Protein AF-A0A2V8ULZ8-F1 (afdb_monomer_lite)

Radius of gyration: 14.52 Å; chains: 1; bounding box: 40×30×27 Å

Secondary structure (DSSP, 8-state):
-EEE-S--HHHHHHHHH-S-HHHHHHHHTTTTS-EEE---PPP----

Structure (mmCIF, N/CA/C/O backbone):
data_AF-A0A2V8ULZ8-F1
#
_entry.id   AF-A0A2V8ULZ8-F1
#
loop_
_atom_site.group_PDB
_atom_site.id
_atom_site.type_symbol
_atom_site.label_atom_id
_atom_site.label_alt_id
_atom_site.label_comp_id
_atom_site.label_asym_id
_atom_site.label_entity_id
_atom_site.label_seq_id
_atom_site.pdbx_PDB_ins_code
_atom_site.Cartn_x
_atom_site.Cartn_y
_atom_site.Cartn_z
_atom_site.occupancy
_atom_site.B_iso_or_equiv
_atom_site.auth_seq_id
_atom_site.auth_comp_id
_atom_site.auth_asym_id
_atom_site.auth_atom_id
_atom_site.pdbx_PDB_model_num
ATOM 1 N N . VAL A 1 1 ? 8.752 3.531 -3.409 1.00 88.38 1 VAL A N 1
ATOM 2 C CA . VAL A 1 1 ? 7.279 3.716 -3.485 1.00 88.38 1 VAL A CA 1
ATOM 3 C C . VAL A 1 1 ? 6.725 2.686 -4.460 1.00 88.38 1 VAL A C 1
ATOM 5 O O . VAL A 1 1 ? 7.431 2.364 -5.405 1.00 88.38 1 VAL A O 1
ATOM 8 N N . TYR A 1 2 ? 5.535 2.133 -4.231 1.00 93.44 2 TYR A N 1
ATOM 9 C CA . TYR A 1 2 ? 4.893 1.179 -5.147 1.00 93.44 2 TYR A CA 1
ATOM 10 C C . TYR A 1 2 ? 3.642 1.799 -5.765 1.00 93.44 2 TYR A C 1
ATOM 12 O O . TYR A 1 2 ? 2.947 2.558 -5.090 1.00 93.44 2 TYR A O 1
ATOM 20 N N . GLN A 1 3 ? 3.338 1.438 -7.009 1.00 95.12 3 GLN A N 1
ATOM 21 C CA . GLN A 1 3 ? 2.077 1.768 -7.666 1.00 95.12 3 GLN A CA 1
ATOM 22 C C . GLN A 1 3 ? 1.277 0.489 -7.895 1.00 95.12 3 GLN A C 1
ATOM 24 O O . GLN A 1 3 ? 1.822 -0.494 -8.389 1.00 95.12 3 GLN A O 1
ATOM 29 N N . TYR A 1 4 ? -0.004 0.517 -7.526 1.00 97.31 4 TYR A N 1
ATOM 30 C CA . TYR A 1 4 ? -0.962 -0.567 -7.743 1.00 97.31 4 TYR A CA 1
ATOM 31 C C . TYR A 1 4 ? -1.929 -0.157 -8.861 1.00 97.31 4 TYR A C 1
ATOM 33 O O . TYR A 1 4 ? -2.477 0.946 -8.820 1.00 97.31 4 TYR A O 1
ATOM 41 N N . ALA A 1 5 ? -2.127 -1.023 -9.854 1.00 96.81 5 ALA A N 1
ATOM 42 C CA . ALA A 1 5 ? -2.960 -0.756 -11.027 1.00 96.81 5 ALA A CA 1
ATOM 43 C C . ALA A 1 5 ? -4.314 -1.477 -10.940 1.00 96.81 5 ALA A C 1
ATOM 45 O O . ALA A 1 5 ? -4.419 -2.554 -10.358 1.00 96.81 5 ALA A O 1
ATOM 46 N N . GLY A 1 6 ? -5.360 -0.889 -11.529 1.00 97.38 6 GLY A N 1
ATOM 47 C CA . GLY A 1 6 ? -6.693 -1.506 -11.585 1.00 97.38 6 GLY A CA 1
ATOM 48 C 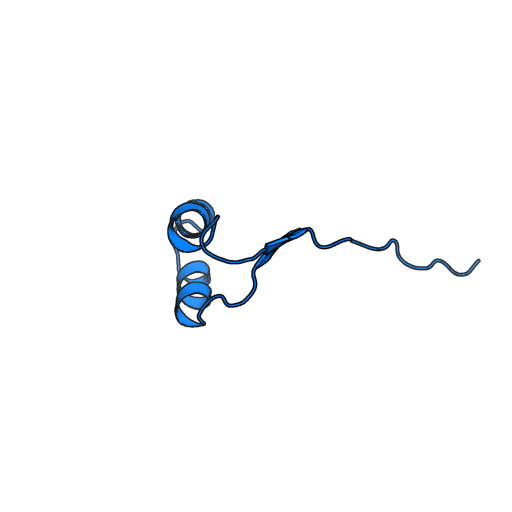C . GLY A 1 6 ? -7.439 -1.563 -10.245 1.00 97.38 6 GLY A C 1
ATOM 49 O O . GLY A 1 6 ? -8.398 -2.319 -10.113 1.00 97.38 6 GLY A O 1
ATOM 50 N N . VAL A 1 7 ? -7.019 -0.780 -9.246 1.00 97.38 7 VAL A N 1
ATOM 51 C CA . VAL A 1 7 ? -7.706 -0.701 -7.950 1.00 97.38 7 VAL A CA 1
ATOM 52 C C . VAL A 1 7 ? -9.056 0.012 -8.134 1.00 97.38 7 VAL A C 1
ATOM 54 O O . VAL A 1 7 ? -9.067 1.163 -8.573 1.00 97.38 7 VAL A O 1
ATOM 57 N N . PRO A 1 8 ? -10.198 -0.613 -7.786 1.00 98.12 8 PRO A N 1
ATOM 58 C CA . PRO A 1 8 ? -11.502 0.031 -7.888 1.00 98.12 8 PRO A CA 1
ATOM 59 C C . PRO A 1 8 ? -11.580 1.305 -7.044 1.00 98.12 8 PRO A C 1
ATOM 61 O O . PRO A 1 8 ? -11.080 1.344 -5.917 1.00 98.12 8 PRO A O 1
ATOM 64 N N . LEU A 1 9 ? -12.305 2.312 -7.537 1.00 98.06 9 LEU A N 1
ATOM 65 C CA . LEU A 1 9 ? -12.454 3.603 -6.857 1.00 98.06 9 LEU A CA 1
ATOM 66 C C . LEU A 1 9 ? -13.002 3.456 -5.423 1.00 98.06 9 LEU A C 1
ATOM 68 O O . LEU A 1 9 ? -12.515 4.100 -4.497 1.00 98.06 9 LEU A O 1
ATOM 72 N N . LYS A 1 10 ? -13.938 2.522 -5.204 1.00 98.12 10 LYS A N 1
ATOM 73 C CA . LYS A 1 10 ? -14.442 2.180 -3.861 1.00 98.12 10 LYS A CA 1
ATOM 74 C C . LYS A 1 10 ? -13.337 1.721 -2.902 1.00 98.12 10 LYS A C 1
ATOM 76 O O . LYS A 1 10 ? -13.355 2.078 -1.730 1.00 98.12 10 LYS A O 1
ATOM 81 N N . THR A 1 11 ? -12.360 0.957 -3.393 1.00 98.19 11 THR A N 1
ATOM 82 C CA . THR A 1 11 ? 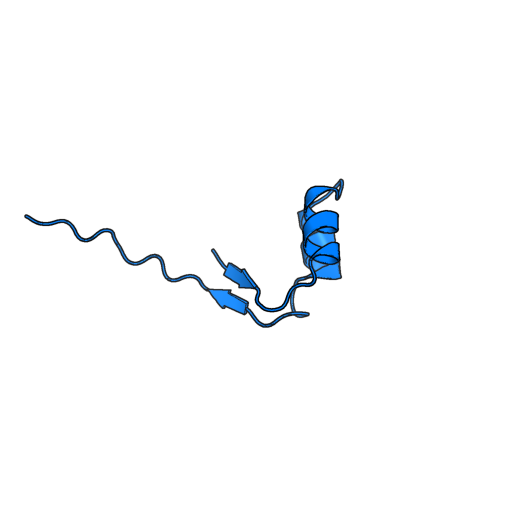-11.253 0.441 -2.581 1.00 98.19 11 THR A CA 1
ATOM 83 C C . THR A 1 11 ? -10.294 1.568 -2.214 1.00 98.19 11 THR A C 1
ATOM 85 O O . THR A 1 11 ? -9.835 1.613 -1.073 1.00 98.19 11 THR A O 1
ATOM 88 N N . TYR A 1 12 ? -10.051 2.497 -3.144 1.00 97.81 12 TYR A N 1
ATOM 89 C CA . TYR A 1 12 ? -9.294 3.722 -2.887 1.00 97.81 12 TYR A CA 1
ATOM 90 C C . TYR A 1 12 ? -9.973 4.597 -1.824 1.00 97.81 12 TYR A C 1
ATOM 92 O O . TYR A 1 12 ? -9.339 4.950 -0.829 1.00 97.81 12 TYR A O 1
ATOM 100 N N . HIS A 1 13 ? -11.271 4.878 -1.964 1.00 98.56 13 HIS A N 1
ATOM 101 C CA . HIS A 1 13 ? -12.006 5.656 -0.963 1.00 98.56 13 HIS A CA 1
ATOM 102 C C . HIS A 1 13 ? -12.044 4.968 0.402 1.00 98.56 13 HIS A C 1
ATOM 104 O O . HIS A 1 13 ? -11.813 5.623 1.417 1.00 98.56 13 HIS A O 1
ATOM 110 N N . GLY A 1 14 ? -12.239 3.647 0.435 1.00 98.50 14 GLY A N 1
ATOM 111 C CA . GLY A 1 14 ? -12.181 2.890 1.682 1.00 98.50 14 GLY A CA 1
ATOM 112 C C . GLY A 1 14 ? -10.815 2.989 2.370 1.00 98.50 14 GLY A C 1
ATOM 113 O O . GLY A 1 14 ? -10.763 3.148 3.584 1.00 98.50 14 GLY A O 1
ATOM 114 N N . LEU A 1 15 ? -9.703 3.013 1.621 1.00 98.38 15 LEU A N 1
ATOM 115 C CA . LEU A 1 15 ? -8.369 3.247 2.195 1.00 98.38 15 LEU A CA 1
ATOM 116 C C . LEU A 1 15 ? -8.236 4.659 2.797 1.00 98.38 15 LEU A C 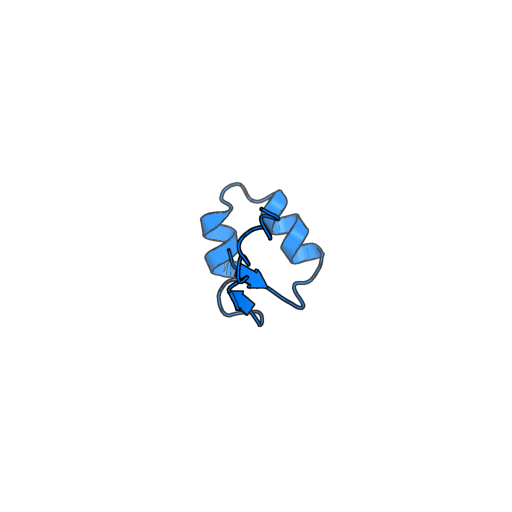1
ATOM 118 O O . LEU A 1 15 ? -7.622 4.837 3.857 1.00 98.38 15 LEU A O 1
ATOM 122 N N . LEU A 1 16 ? -8.799 5.675 2.134 1.00 98.38 16 LEU A N 1
ATOM 123 C CA . LEU A 1 16 ? -8.792 7.049 2.647 1.00 98.38 16 LEU A CA 1
ATOM 124 C C . LEU A 1 16 ? -9.571 7.162 3.963 1.00 98.38 16 LEU A C 1
ATOM 126 O O . LEU A 1 16 ? -9.086 7.817 4.887 1.00 98.38 16 LEU A O 1
ATOM 130 N N . GLN A 1 17 ? -10.707 6.471 4.067 1.00 98.38 17 GLN A N 1
ATOM 131 C CA . GLN A 1 17 ? -11.608 6.4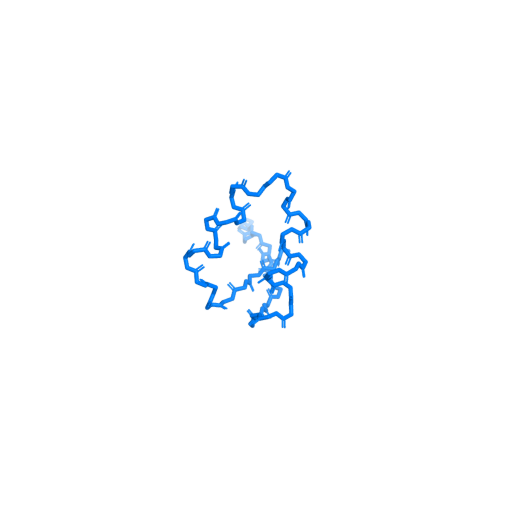99 5.225 1.00 98.38 17 GLN A CA 1
ATOM 132 C C . GLN A 1 17 ? -11.232 5.514 6.343 1.00 98.38 17 GLN A C 1
ATOM 134 O O . GLN A 1 17 ? -11.713 5.649 7.465 1.00 98.38 17 GLN A O 1
ATOM 139 N N . ALA A 1 18 ? -10.380 4.522 6.072 1.00 98.19 18 ALA A N 1
ATOM 140 C CA . ALA A 1 18 ? -10.024 3.503 7.051 1.00 98.19 18 ALA A CA 1
ATOM 141 C C . ALA A 1 18 ? -9.335 4.100 8.289 1.00 98.19 18 ALA A C 1
ATOM 143 O O . ALA A 1 18 ? -8.348 4.834 8.169 1.00 98.19 18 ALA A O 1
ATOM 144 N N . GLY A 1 19 ? -9.793 3.675 9.473 1.00 98.25 19 GLY A N 1
ATOM 145 C CA . GLY A 1 19 ? -9.175 4.022 10.759 1.00 98.25 19 GLY A CA 1
ATOM 146 C C . GLY A 1 19 ? -7.737 3.510 10.898 1.00 98.25 19 GLY A C 1
ATOM 147 O O . GLY A 1 19 ? -6.921 4.131 11.567 1.00 98.25 19 GLY A O 1
ATOM 148 N N . SER A 1 20 ? -7.388 2.423 10.196 1.00 98.44 20 SER A N 1
ATOM 149 C CA . SER A 1 20 ? -6.003 1.971 10.024 1.00 98.44 20 SER A CA 1
ATOM 150 C C . SER A 1 20 ? -5.697 1.693 8.556 1.00 98.44 20 SER A C 1
ATOM 152 O O . SER A 1 20 ? -6.168 0.714 7.971 1.00 98.44 20 SER A O 1
ATOM 154 N N . LYS A 1 21 ? -4.851 2.540 7.963 1.00 98.00 21 LYS A N 1
ATOM 155 C CA . LYS A 1 21 ? -4.453 2.432 6.550 1.00 98.00 21 LYS A CA 1
ATOM 156 C C . LYS A 1 21 ? -3.599 1.200 6.280 1.00 98.00 21 LYS A C 1
ATOM 158 O O . LYS A 1 21 ? -3.778 0.554 5.255 1.00 98.00 21 LYS A O 1
ATOM 163 N N . GLY A 1 22 ? -2.714 0.842 7.213 1.00 98.19 22 GLY A N 1
ATOM 164 C CA . GLY A 1 22 ? -1.866 -0.346 7.095 1.00 98.19 22 GLY A CA 1
ATOM 165 C C . GLY A 1 22 ? -2.675 -1.643 7.117 1.00 98.19 22 GLY A C 1
ATOM 166 O O . GLY A 1 22 ? -2.488 -2.497 6.252 1.00 98.19 22 GLY A O 1
ATOM 167 N N . SER A 1 23 ? -3.617 -1.766 8.060 1.00 98.44 23 SER A N 1
ATOM 168 C CA . SER A 1 23 ? -4.508 -2.932 8.134 1.00 98.44 23 SER A CA 1
ATOM 169 C C . SER A 1 23 ? -5.379 -3.045 6.878 1.00 98.44 23 SER A C 1
ATOM 171 O O . SER A 1 23 ? -5.404 -4.093 6.231 1.00 98.44 23 SER A O 1
ATOM 173 N N . TYR A 1 24 ? -6.002 -1.936 6.457 1.00 98.62 24 TYR A N 1
ATOM 174 C CA . TYR A 1 24 ? -6.815 -1.907 5.240 1.00 98.62 24 TYR A CA 1
ATOM 175 C C . TYR A 1 24 ? -5.999 -2.270 3.992 1.00 98.62 24 TYR A C 1
ATOM 177 O O . TYR A 1 24 ? -6.424 -3.104 3.196 1.00 98.62 24 TYR A O 1
ATOM 185 N N . PHE A 1 25 ? -4.805 -1.692 3.829 1.00 98.44 25 PHE A N 1
ATOM 186 C CA . PHE A 1 25 ? -3.919 -1.999 2.709 1.00 98.44 25 PHE A CA 1
ATOM 187 C C . PHE A 1 25 ? -3.559 -3.487 2.655 1.00 98.44 25 PHE A C 1
ATOM 189 O O . PHE A 1 25 ? -3.697 -4.109 1.601 1.00 98.44 25 PHE A O 1
ATOM 196 N N . ASN A 1 26 ? -3.141 -4.073 3.779 1.00 98.19 26 ASN A N 1
ATOM 197 C CA . ASN A 1 26 ? -2.767 -5.486 3.830 1.00 98.19 26 ASN A CA 1
ATOM 198 C C . ASN A 1 26 ? -3.951 -6.409 3.522 1.00 98.19 26 ASN A C 1
ATOM 200 O O . ASN A 1 26 ? -3.766 -7.423 2.857 1.00 98.19 26 ASN A O 1
ATOM 204 N N . HIS A 1 27 ? -5.155 -6.059 3.977 1.00 97.81 27 HIS A N 1
ATOM 205 C CA . HIS A 1 27 ? -6.323 -6.910 3.784 1.00 97.81 27 HIS A CA 1
ATOM 206 C C . HIS A 1 27 ? -6.927 -6.777 2.380 1.00 97.81 27 HIS A C 1
ATOM 208 O O . HIS A 1 27 ? -7.279 -7.788 1.770 1.00 97.81 27 HIS A O 1
ATOM 214 N N . TYR A 1 28 ? -7.040 -5.553 1.855 1.00 98.06 28 TYR A N 1
ATOM 215 C CA . TYR A 1 28 ? -7.836 -5.257 0.658 1.00 98.06 28 TYR A CA 1
ATOM 216 C C . TYR A 1 28 ? -7.025 -4.937 -0.600 1.00 98.06 28 TYR A C 1
ATOM 218 O O . TYR A 1 28 ? -7.607 -4.950 -1.682 1.00 98.06 28 TYR A O 1
ATOM 226 N N . ILE A 1 29 ? -5.726 -4.639 -0.498 1.00 98.00 29 ILE A N 1
ATOM 227 C CA . ILE A 1 29 ? -4.922 -4.167 -1.642 1.00 98.00 29 ILE A CA 1
ATOM 228 C C . ILE A 1 29 ? -3.717 -5.072 -1.900 1.00 98.00 29 ILE A C 1
ATOM 230 O O . ILE A 1 29 ? -3.500 -5.503 -3.037 1.00 98.00 29 ILE A O 1
ATOM 234 N N . ARG A 1 30 ? -2.931 -5.378 -0.863 1.00 97.00 30 ARG A N 1
ATOM 235 C CA . ARG A 1 30 ? -1.691 -6.149 -0.992 1.00 97.00 30 ARG A CA 1
ATOM 236 C C . ARG A 1 30 ? -1.956 -7.502 -1.652 1.00 97.00 30 ARG A C 1
ATOM 238 O O . ARG A 1 30 ? -2.869 -8.222 -1.263 1.00 97.00 30 ARG A O 1
ATOM 245 N N . SER A 1 31 ? -1.155 -7.821 -2.667 1.00 95.31 31 SER A N 1
ATOM 246 C CA . SER A 1 31 ? -1.240 -9.062 -3.455 1.00 95.31 31 SER A CA 1
ATOM 247 C C . SER A 1 31 ? -2.563 -9.301 -4.200 1.00 95.31 31 SER A C 1
ATOM 249 O O . SER A 1 31 ? -2.706 -10.344 -4.830 1.00 95.31 31 SER A O 1
ATOM 251 N N . ARG A 1 32 ? -3.519 -8.359 -4.175 1.00 97.19 32 ARG A N 1
ATOM 252 C CA . ARG A 1 32 ? -4.795 -8.466 -4.907 1.00 97.19 32 ARG A CA 1
ATOM 253 C C . ARG A 1 32 ? -4.801 -7.720 -6.236 1.00 97.19 32 ARG A C 1
ATOM 255 O O . ARG A 1 32 ? -5.656 -7.987 -7.072 1.00 97.19 32 ARG A O 1
ATOM 262 N N . PHE A 1 33 ? -3.859 -6.799 -6.429 1.00 97.50 33 PHE A N 1
ATOM 263 C CA . PHE A 1 33 ? -3.736 -6.026 -7.659 1.00 97.50 33 PHE A CA 1
ATOM 264 C C . PHE A 1 33 ? -2.300 -6.062 -8.197 1.00 97.50 33 PHE A C 1
ATOM 266 O O . PHE A 1 33 ? -1.347 -6.119 -7.403 1.00 97.50 33 PHE A O 1
ATOM 273 N N . PRO A 1 34 ? -2.127 -5.999 -9.531 1.00 97.81 34 PRO A N 1
ATOM 274 C CA . PRO A 1 34 ? -0.821 -5.821 -10.149 1.00 97.81 34 PRO A CA 1
ATOM 275 C C . PRO A 1 34 ? -0.129 -4.582 -9.588 1.00 97.81 34 PRO A C 1
ATOM 277 O O . PRO A 1 34 ? -0.754 -3.529 -9.433 1.00 97.81 34 PRO A O 1
ATOM 280 N N . HIS A 1 35 ? 1.157 -4.701 -9.280 1.00 97.06 35 HIS A N 1
ATOM 281 C CA . HIS A 1 35 ? 1.926 -3.595 -8.737 1.00 97.06 35 HIS A CA 1
ATOM 282 C C . HIS A 1 35 ? 3.366 -3.611 -9.222 1.00 97.06 35 HIS A C 1
ATOM 284 O O . HIS A 1 35 ? 3.939 -4.664 -9.496 1.00 97.06 35 HIS A O 1
ATOM 290 N N . ALA A 1 36 ? 3.947 -2.420 -9.294 1.00 96.12 36 ALA A N 1
ATOM 291 C CA . ALA A 1 36 ? 5.341 -2.220 -9.648 1.00 96.12 36 ALA A CA 1
ATOM 292 C C . ALA A 1 36 ? 5.996 -1.256 -8.660 1.00 96.12 36 ALA A C 1
ATOM 294 O O . ALA A 1 36 ? 5.361 -0.334 -8.134 1.00 96.12 36 ALA A O 1
ATOM 295 N N . ALA A 1 37 ? 7.284 -1.471 -8.405 1.00 94.44 37 ALA A N 1
ATOM 296 C CA . ALA A 1 37 ? 8.095 -0.476 -7.726 1.00 94.44 37 ALA A CA 1
ATOM 297 C C . ALA A 1 37 ? 8.245 0.738 -8.651 1.00 94.44 37 ALA A C 1
ATOM 299 O O . ALA A 1 37 ? 8.689 0.608 -9.792 1.00 94.44 37 ALA A O 1
ATOM 300 N N . LEU A 1 38 ? 7.890 1.921 -8.154 1.00 92.62 38 LEU A N 1
ATOM 301 C CA . LEU A 1 38 ? 8.198 3.163 -8.845 1.00 92.62 38 LEU A CA 1
ATOM 302 C C . LEU A 1 38 ? 9.706 3.375 -8.772 1.00 92.62 38 LEU A C 1
ATOM 304 O O . LEU A 1 38 ? 10.267 3.535 -7.682 1.00 92.62 38 LEU A O 1
ATOM 308 N N . ARG A 1 39 ? 10.357 3.376 -9.935 1.00 88.00 39 ARG A N 1
ATOM 309 C CA . ARG A 1 39 ? 11.731 3.853 -10.047 1.00 88.00 39 ARG A CA 1
ATOM 310 C C . ARG A 1 39 ? 11.708 5.366 -9.927 1.00 88.00 39 ARG A C 1
ATOM 312 O O . ARG A 1 39 ? 11.155 6.053 -10.778 1.0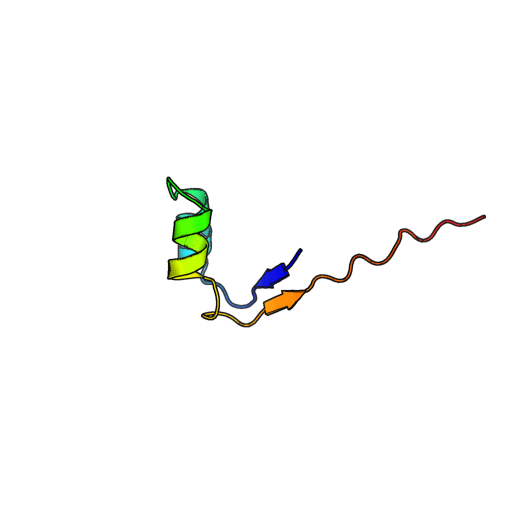0 88.00 39 ARG A O 1
ATOM 319 N N . VAL A 1 40 ? 12.316 5.869 -8.862 1.00 77.69 40 VAL A N 1
ATOM 320 C CA . VAL A 1 40 ? 12.676 7.280 -8.792 1.00 77.69 40 VAL A CA 1
ATOM 321 C C . VAL A 1 40 ? 13.916 7.430 -9.658 1.00 77.69 40 VAL A C 1
ATOM 323 O O . VAL A 1 40 ? 14.986 6.938 -9.304 1.00 77.69 40 VAL A O 1
ATOM 326 N N . VAL A 1 41 ? 13.749 8.031 -10.830 1.00 75.06 41 VAL A N 1
ATOM 327 C CA . VAL A 1 41 ? 14.890 8.462 -11.636 1.00 75.06 41 VAL A CA 1
ATOM 328 C C . VAL A 1 41 ? 15.452 9.700 -10.947 1.00 75.06 41 VAL A C 1
ATOM 330 O O . VAL A 1 41 ? 14.680 10.588 -10.578 1.00 75.06 41 VAL A O 1
ATOM 333 N N . ALA A 1 42 ? 16.763 9.733 -10.700 1.00 72.06 42 ALA A N 1
ATOM 334 C CA . ALA A 1 42 ? 17.398 10.904 -10.107 1.00 72.06 42 ALA A CA 1
ATOM 335 C C . ALA A 1 42 ? 17.080 12.146 -10.962 1.00 72.06 42 ALA A C 1
ATOM 337 O O . ALA A 1 42 ? 17.028 12.026 -12.191 1.00 72.06 42 ALA A O 1
ATOM 338 N N . PRO A 1 43 ? 16.832 13.315 -10.343 1.00 74.06 43 PRO A N 1
ATOM 339 C CA . PRO A 1 43 ? 16.610 14.539 -11.097 1.00 74.06 43 PRO A CA 1
ATOM 340 C C . PRO A 1 43 ? 17.813 14.780 -12.012 1.00 74.06 43 PRO A C 1
ATOM 342 O O . PRO A 1 43 ? 18.957 14.652 -11.582 1.00 74.06 43 PRO A O 1
ATOM 345 N N . ILE A 1 44 ? 1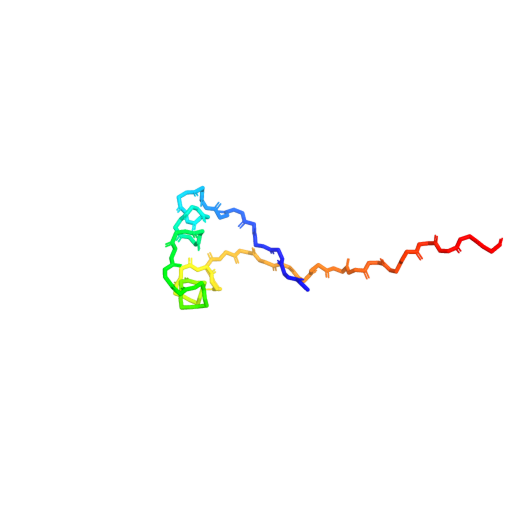7.544 15.080 -13.284 1.00 73.75 44 ILE A N 1
ATOM 346 C CA . ILE A 1 44 ? 18.583 15.408 -14.259 1.00 73.75 44 ILE A CA 1
ATOM 347 C C . ILE A 1 44 ? 19.184 16.745 -13.821 1.00 73.75 44 ILE A C 1
ATOM 349 O O . ILE A 1 44 ? 18.569 17.794 -14.006 1.00 73.75 44 ILE A O 1
ATOM 353 N N . THR A 1 45 ? 20.351 16.712 -13.190 1.00 74.81 45 THR A N 1
ATOM 354 C CA . THR A 1 45 ? 21.139 17.913 -12.921 1.00 74.81 45 THR A CA 1
ATOM 355 C C . THR A 1 45 ? 21.887 18.275 -14.198 1.00 74.81 45 THR A C 1
ATOM 357 O O . THR A 1 45 ? 22.751 17.523 -14.645 1.00 74.81 45 THR A O 1
ATOM 360 N N . PHE A 1 46 ? 21.533 19.407 -14.806 1.00 70.25 46 PHE A N 1
ATOM 361 C CA . PHE A 1 46 ? 22.373 20.047 -15.815 1.00 70.25 46 PHE A CA 1
ATOM 362 C C . PHE A 1 46 ? 23.501 20.785 -15.083 1.00 70.25 46 PHE A C 1
ATOM 364 O O . PHE A 1 46 ? 23.215 21.600 -14.204 1.00 70.25 46 PHE A O 1
ATOM 371 N N . SER A 1 47 ? 24.750 20.436 -15.403 1.00 71.50 47 SER A N 1
ATOM 372 C CA . SER A 1 47 ? 25.969 21.114 -14.938 1.00 71.50 47 SER A CA 1
ATOM 373 C C . SER A 1 47 ? 26.254 22.360 -15.761 1.00 71.50 47 SER A C 1
ATOM 375 O O . SER A 1 47 ? 26.078 22.275 -16.999 1.00 71.50 47 SER A O 1
#

pLDDT: mean 92.96, std 9.08, range [70.25, 98.62]

Foldseek 3Di:
DKDFPPDDPVLVVCCVVDPDNVVSCVVPPPPPTDMDDDDDDPPDDDD

Sequence (47 aa):
VYQYAGVPLKTYHGLLQAGSKGSYFNHYIRSRFPHAALRVVAPITFS

=== Feature glossary ===
Legend for the data blocks above and below:

— What the protein is —

The amino-acid sequence is the protein's primary structure: the linear order of residues from the N-terminus to the C-terminus, written in one-letter code. Everything else here — the 3D coordinates, the secondary structure, the domain annotations — is ultimately a consequence of this string.

Functional annotations link the protein to curated databases. InterPro entries identify conserved domains and families by matching the sequence against member-database signatures (Pfam, PROSITE, CDD, …). Gene Ontology (GO) terms describe molecular function, biological process, and cellular component in a controlled vocabulary. CATH places the structure in a hierarchical fold classification (Class/Architecture/Topology/Homologous-superfamily). The organism is the source species.

— Where its atoms are —

Atomic coordinates in PDBx/mmCIF format — the same representation the Protein Data Bank distributes. Each line of the _atom_site loop places one backbone atom in Cartesian space (units: ångströms, origin: arbitrary).

The six renders are orthographic views along the three Cartesian axes in both directions. Representation (cartoon, sticks, or surface) and color scheme (sequence-rainbow or by-chain) vary across proteins so the training set covers all the common visualization conventions.

— Local backbone conformation —

Eight-state secondary structure (DSSP): H is the canonical α-helix, G the tighter 3₁₀-helix, I the wider π-helix; E/B are β-structure, T and S are turns and bends, and '-' is everything else. DSSP derives these from the pattern of main-chain N–H···O=C hydrogen bonds, not from the sequence.

Three-state secondary structure (P-SEA) collapses the eight DSSP classes into helix (a), strand (b), and coil (c). P-SEA assigns these from Cα geometry alone — distances and angles — without requiring backbone oxygens, so it works on any Cα trace.

φ (phi) and ψ (psi) are the two rotatable backbone dihedrals per residue: φ is the C(i-1)–N–Cα–C torsion, ψ is the N–Cα–C–N(i+1) torsion, both in degrees on (−180°, 180°]. α-helical residues cluster near (−60°, −45°); β-strand residues near (−120°, +130°). A Ramachandran plot is simply a scatter of (φ, ψ) for every residue.

— Global shape and packing —

The geometric summary reports three shape descriptors. Rg (radius of gyration) measures how spread out the Cα atoms are about their centre of mass; compact globular proteins have small Rg, elongated or unfolded ones large. Cα contacts (<8 Å, |i−j|>4) count long-range residue pairs in spatial proximity — high for tightly packed folds, near zero for rods or random coil. The bounding-box extents give the protein's footprint along x, y, z in Å.

SASA measures how much of the protein is reachable by solvent. It is computed by rolling a water-sized probe over the atomic surface and summing the exposed area (Å²). Per-residue SASA distinguishes core (buried, low SASA) from surface (exposed, high SASA) residues; total SASA is a whole-molecule size measure.

Plot images: a contact map (which residues are close in 3D, as an N×N binary image), a Ramachandran scatter (backbone torsion angles, revealing secondary-structure composition at a glance), and — for AlphaFold structures — a PAE heatmap (pairwise prediction confidence).

— Structural neighborhood —

A 3Di character summarizes, for each residue, the relative orientation of the Cα frame of its nearest spatial neighbor. Because it encodes fold topology rather than chemistry, 3Di alignments detect remote structural similarity that sequence alignment misses.

The Foldseek neighbor list gives the closest experimentally determined structures in the PDB, ranked by structural alignment. TM-score near 1 means near-identical fold; near 0.3 means only rough topology match. This is how one finds what a novel AlphaFold prediction most resembles in the solved-structure universe.

— Confidence and disorder —

For AlphaFold models, the B-factor field carries pLDDT — the model's own estimate of local accuracy on a 0–100 scale. Regions with pLDDT<50 should be treated as essentially unmodeled; they often correspond to intrinsically disordered segments.

Crystallographic B-factors measure how much each atom's electron density is smeared out, in Å². They rise in mobile loops and surface residues and fall in the buried interior. In AlphaFold models this column is repurposed to hold pLDDT instead.

Predicted Aligned Error (PAE) is an AlphaFold confidence matrix: entry (i, j) is the expected error in the position of residue j, in ångströms, when the prediction is superimposed on the true structure at residue i. Low PAE within a block of residues means that block is internally rigid and well-predicted; high PAE between two blocks means their relative placement is uncertain even if each block individually is confident.